Protein AF-P97938-F1 (afdb_monomer_lite)

Secondary structure (DSSP, 8-state):
--HHHHHHHHHHHHH-S---HHHHHHHHHHHT--HHHHHHHT-

Sequence (43 aa):
FSHAQVFELERRFNHQRYLSGPERADLAASLKLTETQVKIWFQ

Organism: Mus musculus (NCBI:txid10090)

Radius of gyration: 9.06 Å; chains: 1; bounding box: 18×20×18 Å

pLDDT: mean 97.91, std 1.35, range [91.81, 98.69]

Structure (mmCIF, N/CA/C/O backbone):
data_AF-P97938-F1
#
_entry.id   AF-P97938-F1
#
loop_
_atom_site.group_PDB
_atom_site.id
_atom_site.type_symbol
_atom_site.label_atom_id
_atom_site.label_alt_id
_atom_site.label_comp_id
_atom_site.label_asym_id
_atom_site.label_entity_id
_atom_site.label_seq_id
_atom_site.pdbx_PDB_ins_code
_atom_site.Cartn_x
_atom_site.Cartn_y
_atom_site.Cartn_z
_atom_site.occupancy
_atom_site.B_iso_or_equiv
_atom_site.auth_seq_id
_atom_site.auth_comp_id
_atom_site.auth_asym_id
_atom_site.auth_atom_id
_atom_site.pdbx_PDB_model_num
ATOM 1 N N . PHE A 1 1 ? 7.748 -6.997 -5.048 1.00 92.62 1 PHE A N 1
ATOM 2 C CA . PHE A 1 1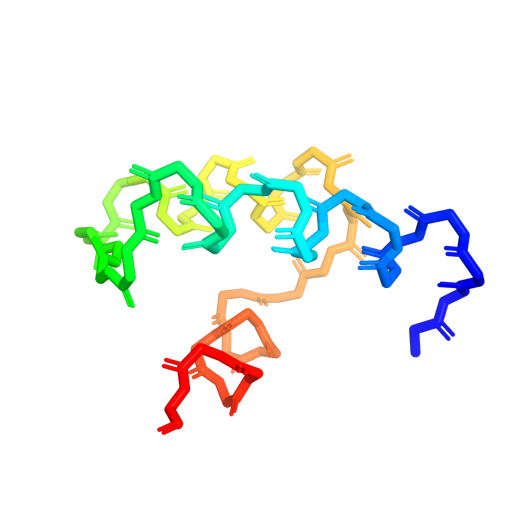 ? 6.617 -6.811 -5.975 1.00 92.62 1 PHE A CA 1
ATOM 3 C C . PHE A 1 1 ? 7.007 -7.369 -7.334 1.00 92.62 1 PHE A C 1
ATOM 5 O O . PHE A 1 1 ? 8.166 -7.229 -7.707 1.00 92.62 1 PHE A O 1
ATOM 12 N N . SER A 1 2 ? 6.096 -8.022 -8.051 1.00 98.25 2 SER A N 1
ATOM 13 C CA . SER A 1 2 ? 6.279 -8.321 -9.475 1.00 98.25 2 SER A CA 1
ATOM 14 C C . SER A 1 2 ? 6.090 -7.052 -10.311 1.00 98.25 2 SER A C 1
ATOM 16 O O . SER A 1 2 ? 5.504 -6.079 -9.837 1.00 98.25 2 SER A O 1
ATOM 18 N N . HIS A 1 3 ? 6.530 -7.067 -11.570 1.00 98.12 3 HIS A N 1
ATOM 19 C CA . HIS A 1 3 ? 6.339 -5.931 -12.478 1.00 98.12 3 HIS A CA 1
ATOM 20 C C . HIS A 1 3 ? 4.855 -5.547 -12.626 1.00 98.12 3 HIS A C 1
ATOM 22 O O . HIS A 1 3 ? 4.510 -4.372 -12.588 1.00 98.12 3 HIS A O 1
ATOM 28 N N . ALA A 1 4 ? 3.962 -6.539 -12.710 1.00 98.25 4 ALA A N 1
ATOM 29 C CA . ALA A 1 4 ? 2.519 -6.303 -12.769 1.00 98.25 4 ALA A CA 1
ATOM 30 C C . ALA A 1 4 ? 1.968 -5.667 -11.478 1.00 98.25 4 ALA A C 1
ATOM 32 O O . ALA A 1 4 ? 1.125 -4.780 -11.546 1.00 98.25 4 ALA A O 1
ATOM 33 N N . GLN A 1 5 ? 2.466 -6.081 -10.305 1.00 98.56 5 GLN A N 1
ATOM 34 C CA . GLN A 1 5 ? 2.072 -5.467 -9.032 1.00 98.56 5 GLN A CA 1
ATOM 35 C C . GLN A 1 5 ? 2.529 -4.006 -8.952 1.00 98.56 5 GLN A C 1
ATOM 37 O O . GLN A 1 5 ? 1.748 -3.163 -8.532 1.00 98.56 5 GLN A O 1
ATOM 42 N N . VAL A 1 6 ? 3.764 -3.699 -9.368 1.00 98.56 6 VAL A N 1
ATOM 43 C CA . VAL A 1 6 ? 4.279 -2.316 -9.379 1.00 98.56 6 VAL A CA 1
ATOM 44 C C . VAL A 1 6 ? 3.465 -1.441 -10.326 1.00 98.56 6 VAL A C 1
ATOM 46 O O . VAL A 1 6 ? 3.020 -0.377 -9.914 1.00 98.56 6 VAL A O 1
ATOM 49 N N . PHE A 1 7 ? 3.193 -1.920 -11.542 1.00 98.44 7 PHE A N 1
ATOM 50 C CA . PHE A 1 7 ? 2.392 -1.183 -12.518 1.00 98.44 7 PHE A CA 1
ATOM 51 C C . PHE A 1 7 ? 1.0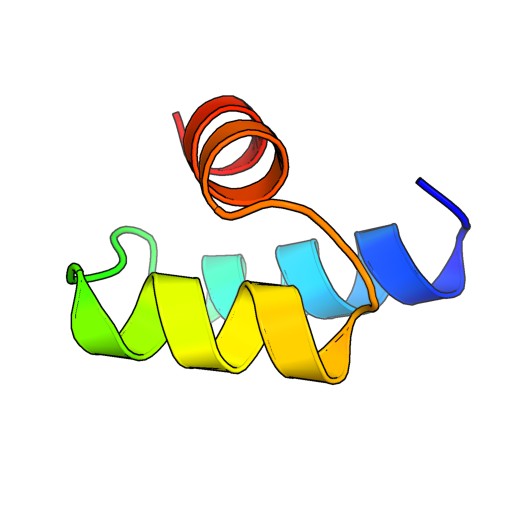11 -0.791 -11.968 1.00 98.44 7 PHE A C 1
ATOM 53 O O . PHE A 1 7 ? 0.587 0.354 -12.116 1.00 98.44 7 PHE A O 1
ATOM 60 N N . GLU A 1 8 ? 0.310 -1.708 -11.293 1.00 98.50 8 GLU A N 1
ATOM 61 C CA . GLU A 1 8 ? -1.000 -1.381 -10.718 1.00 98.50 8 GLU A CA 1
ATOM 62 C C . GLU A 1 8 ? -0.923 -0.471 -9.489 1.00 98.50 8 GLU A C 1
ATOM 64 O O . GLU A 1 8 ? -1.790 0.388 -9.310 1.00 98.50 8 GLU A O 1
ATOM 69 N N . LEU A 1 9 ? 0.123 -0.600 -8.667 1.00 98.62 9 LEU A N 1
ATOM 70 C CA . LEU A 1 9 ? 0.379 0.335 -7.569 1.00 98.62 9 LEU A CA 1
ATOM 71 C C . LEU A 1 9 ? 0.607 1.757 -8.111 1.00 98.62 9 LEU A C 1
ATOM 73 O O . LEU A 1 9 ? -0.041 2.694 -7.647 1.00 98.62 9 LEU A O 1
ATOM 77 N N . GLU A 1 10 ? 1.437 1.914 -9.147 1.00 98.62 10 GLU A N 1
ATOM 78 C CA . GLU A 1 10 ? 1.692 3.192 -9.826 1.00 98.62 10 GLU A CA 1
ATOM 79 C C . GLU A 1 10 ? 0.430 3.766 -10.468 1.00 98.62 10 GLU A C 1
ATOM 81 O O . GLU A 1 10 ? 0.117 4.947 -10.291 1.00 98.62 10 GLU A O 1
ATOM 86 N N . ARG A 1 11 ? -0.339 2.931 -11.176 1.00 98.38 1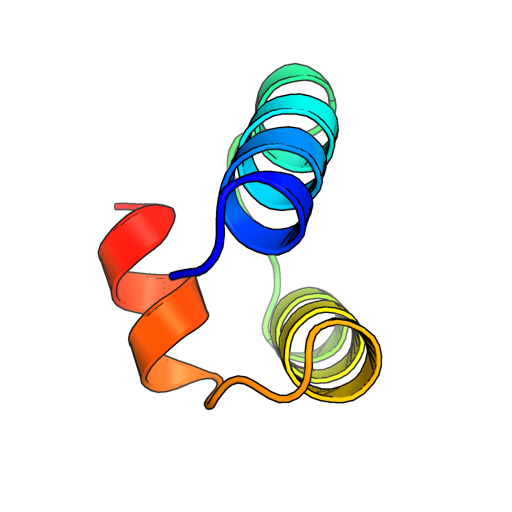1 ARG A N 1
ATOM 87 C CA . ARG A 1 11 ? -1.615 3.331 -11.779 1.00 98.38 11 ARG A CA 1
ATOM 88 C C . ARG A 1 11 ? -2.593 3.836 -10.719 1.00 98.38 11 ARG A C 1
ATOM 90 O O . ARG A 1 11 ? -3.201 4.892 -10.909 1.00 98.38 11 ARG A O 1
ATOM 97 N N . ARG A 1 12 ? -2.738 3.125 -9.596 1.00 98.19 12 ARG A N 1
ATOM 98 C CA . ARG A 1 12 ? -3.619 3.538 -8.495 1.00 98.19 12 ARG A CA 1
ATOM 99 C C . ARG A 1 12 ? -3.117 4.812 -7.818 1.00 98.19 12 ARG A C 1
ATOM 101 O O . ARG A 1 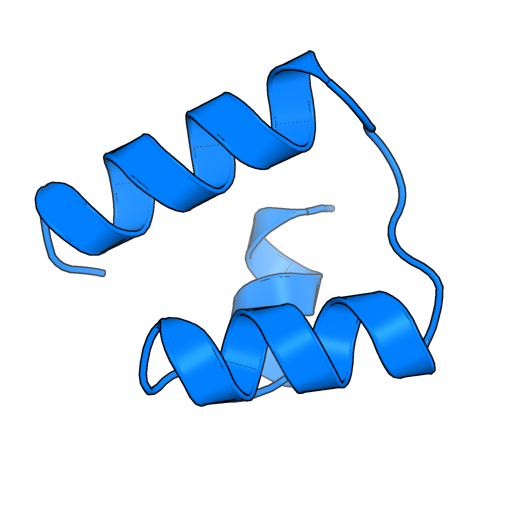12 ? -3.934 5.687 -7.553 1.00 98.19 12 ARG A O 1
ATOM 108 N N . PHE A 1 13 ? -1.812 4.940 -7.589 1.00 98.19 13 PHE A N 1
ATOM 109 C CA . PHE A 1 13 ? -1.196 6.102 -6.943 1.00 98.19 13 PHE A CA 1
ATOM 110 C C . PHE A 1 13 ? -1.309 7.382 -7.770 1.00 98.19 13 PHE A C 1
ATOM 112 O O . PHE A 1 13 ? -1.622 8.443 -7.229 1.00 98.19 13 PHE A O 1
ATOM 119 N N . ASN A 1 14 ? -1.130 7.279 -9.091 1.00 98.12 14 ASN A N 1
ATOM 120 C CA . ASN A 1 14 ? -1.355 8.392 -10.014 1.00 98.12 14 ASN A CA 1
ATOM 121 C C . ASN A 1 14 ? -2.809 8.880 -9.988 1.00 98.12 14 ASN A C 1
ATOM 123 O O . ASN A 1 14 ? -3.058 10.069 -10.169 1.00 98.12 14 ASN A O 1
ATOM 127 N N . HIS A 1 15 ? -3.766 7.982 -9.741 1.00 97.50 15 HIS A N 1
ATOM 128 C CA . HIS A 1 15 ? -5.172 8.347 -9.585 1.00 97.50 15 HIS A CA 1
ATOM 129 C C . HIS A 1 15 ? -5.497 8.877 -8.178 1.00 97.50 15 HIS A C 1
ATOM 131 O O . HIS A 1 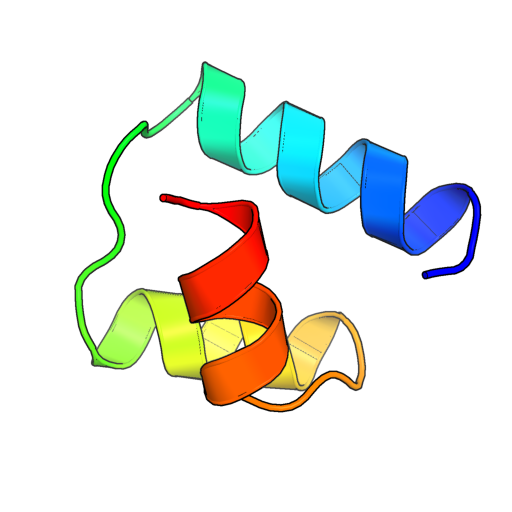15 ? -6.297 9.796 -8.028 1.00 97.50 15 HIS A O 1
ATOM 137 N N . GLN A 1 16 ? -4.888 8.300 -7.140 1.00 96.88 16 GLN A N 1
ATOM 138 C CA . GLN A 1 16 ? -5.159 8.614 -5.742 1.00 96.88 16 GLN A CA 1
ATOM 139 C C . GLN A 1 16 ? -3.909 8.395 -4.887 1.00 96.88 16 GLN A C 1
ATOM 141 O O . GLN A 1 16 ? -3.496 7.264 -4.639 1.00 96.88 16 GLN A O 1
ATOM 146 N N . ARG A 1 17 ? -3.348 9.491 -4.369 1.00 96.25 17 ARG A N 1
ATOM 147 C CA . ARG A 1 17 ? -2.091 9.476 -3.601 1.00 96.25 17 ARG A CA 1
ATOM 148 C C . ARG A 1 17 ? -2.210 8.883 -2.195 1.00 96.25 17 ARG A C 1
ATOM 150 O O . ARG A 1 17 ? -1.201 8.515 -1.610 1.00 96.25 17 ARG A O 1
ATOM 157 N N . TYR A 1 18 ? -3.423 8.801 -1.647 1.00 97.56 18 TYR A N 1
ATOM 158 C CA . TYR A 1 18 ? -3.672 8.329 -0.284 1.00 97.56 18 TYR A CA 1
ATOM 159 C C . TYR A 1 18 ? -4.836 7.350 -0.265 1.00 97.56 18 TYR A C 1
ATOM 161 O O . TYR A 1 18 ? -5.930 7.688 -0.707 1.00 97.56 18 TYR A O 1
ATOM 169 N N . LEU A 1 19 ? -4.615 6.158 0.282 1.00 97.25 19 LEU A N 1
ATOM 170 C CA . LEU A 1 19 ? -5.660 5.152 0.453 1.00 97.25 19 LEU A CA 1
ATOM 171 C C . LEU A 1 19 ? -6.232 5.202 1.870 1.00 97.25 19 LEU A C 1
ATOM 173 O O . LEU A 1 19 ? -5.483 5.249 2.852 1.00 97.25 19 LEU A O 1
ATOM 177 N N . SER A 1 20 ? -7.556 5.115 1.980 1.00 97.81 20 SER A N 1
ATOM 178 C CA . SER A 1 20 ? -8.219 4.769 3.238 1.00 97.81 20 SER A CA 1
ATOM 179 C C . SER A 1 20 ? -7.947 3.306 3.625 1.00 97.81 20 SER A C 1
ATOM 181 O O . SER A 1 20 ? -7.392 2.524 2.851 1.00 97.81 20 SER A O 1
ATOM 183 N N . GLY A 1 21 ? -8.325 2.916 4.848 1.00 97.94 21 GLY A N 1
ATOM 184 C CA . GLY A 1 21 ? -8.192 1.531 5.318 1.00 97.94 21 GLY A CA 1
ATOM 185 C C . GLY A 1 21 ? -8.864 0.502 4.396 1.00 97.94 21 GLY A C 1
ATOM 186 O O . GLY A 1 21 ? -8.172 -0.409 3.945 1.00 97.94 21 GLY A O 1
ATOM 187 N N . PRO A 1 22 ? -10.160 0.663 4.060 1.00 98.31 22 PRO A N 1
ATOM 188 C CA . PRO A 1 22 ? -10.863 -0.254 3.162 1.00 98.31 22 PRO A CA 1
ATOM 189 C C . PRO A 1 22 ? -10.236 -0.334 1.766 1.00 98.31 22 PRO A C 1
ATOM 191 O O . PRO A 1 22 ? -9.933 -1.423 1.293 1.00 98.31 22 PRO A O 1
ATOM 194 N N . GLU A 1 23 ? -9.925 0.807 1.143 1.00 98.25 23 GLU A N 1
ATOM 195 C CA . GLU A 1 23 ? -9.326 0.819 -0.202 1.00 98.25 23 GLU A CA 1
ATOM 196 C C . GLU A 1 23 ? -7.953 0.140 -0.237 1.00 98.25 23 GLU A C 1
ATOM 198 O O . GLU A 1 23 ? -7.584 -0.496 -1.226 1.00 98.25 23 GLU A O 1
ATOM 203 N N . ARG A 1 24 ? -7.178 0.274 0.844 1.00 98.62 24 ARG A N 1
ATOM 204 C CA . ARG A 1 24 ? -5.901 -0.422 0.994 1.00 98.62 24 ARG A CA 1
ATOM 205 C C . ARG A 1 24 ? -6.097 -1.928 1.145 1.00 98.62 24 ARG A C 1
ATOM 207 O O . ARG A 1 24 ? -5.327 -2.674 0.544 1.00 98.62 24 ARG A O 1
ATOM 214 N N . ALA A 1 25 ? -7.087 -2.368 1.921 1.00 98.62 25 ALA A N 1
ATOM 215 C CA . ALA A 1 25 ? -7.414 -3.784 2.070 1.00 98.62 25 ALA A CA 1
ATOM 216 C C . ALA A 1 25 ? -7.829 -4.406 0.727 1.00 98.62 25 ALA A C 1
ATOM 218 O O . ALA A 1 25 ? -7.305 -5.457 0.353 1.00 98.62 25 ALA A O 1
ATOM 219 N N . ASP A 1 26 ? -8.666 -3.712 -0.047 1.00 98.50 26 ASP A N 1
ATOM 220 C CA . ASP A 1 26 ? -9.099 -4.154 -1.377 1.00 98.50 26 ASP A CA 1
ATOM 221 C C . ASP A 1 26 ? -7.923 -4.249 -2.362 1.00 98.50 26 ASP A C 1
ATOM 223 O O . ASP A 1 26 ? -7.756 -5.243 -3.080 1.00 98.50 26 ASP A O 1
ATOM 227 N N . LEU A 1 27 ? -7.049 -3.236 -2.373 1.00 98.25 27 LEU A N 1
ATOM 228 C CA . LEU A 1 27 ? -5.861 -3.238 -3.226 1.00 98.25 27 LEU A CA 1
ATOM 229 C C . LEU A 1 27 ? -4.882 -4.352 -2.829 1.00 98.25 27 LEU A C 1
ATOM 231 O O . LEU A 1 27 ? -4.348 -5.045 -3.694 1.00 98.25 27 LEU A O 1
ATOM 235 N N . ALA A 1 28 ? -4.679 -4.568 -1.529 1.00 98.69 28 ALA A N 1
ATOM 236 C CA . ALA A 1 28 ? -3.840 -5.645 -1.018 1.00 98.69 28 ALA A CA 1
ATOM 237 C C . ALA A 1 28 ? -4.378 -7.022 -1.443 1.00 98.69 28 ALA A C 1
ATOM 239 O O . ALA A 1 28 ? -3.624 -7.840 -1.974 1.00 98.69 28 ALA A O 1
ATOM 240 N N . ALA A 1 29 ? -5.688 -7.246 -1.300 1.00 98.62 29 ALA A N 1
ATOM 241 C CA . ALA A 1 29 ? -6.340 -8.485 -1.709 1.00 98.62 29 ALA A CA 1
ATOM 242 C C . ALA A 1 29 ? -6.205 -8.739 -3.221 1.00 98.62 29 ALA A C 1
ATOM 244 O O . ALA A 1 29 ? -5.788 -9.827 -3.625 1.00 98.62 29 ALA A O 1
ATOM 245 N N . SER A 1 30 ? -6.485 -7.733 -4.059 1.00 98.25 30 SER A N 1
ATOM 246 C CA . SER A 1 30 ? -6.402 -7.863 -5.525 1.00 98.25 30 SER A CA 1
ATOM 247 C C . SER A 1 30 ? -4.982 -8.150 -6.028 1.00 98.25 30 SER A C 1
ATOM 249 O O . SER A 1 30 ? -4.798 -8.946 -6.949 1.00 98.25 30 SER A O 1
ATOM 251 N N . LEU A 1 31 ? -3.967 -7.561 -5.390 1.00 98.31 31 LEU A N 1
ATOM 252 C CA . LEU A 1 31 ? -2.564 -7.739 -5.764 1.00 98.31 31 LEU A CA 1
ATOM 253 C C . LEU A 1 31 ? -1.882 -8.916 -5.059 1.00 98.31 31 LEU A C 1
ATOM 255 O O . LEU A 1 31 ? -0.712 -9.181 -5.343 1.00 98.31 31 LEU A O 1
ATOM 259 N N . LYS A 1 32 ? -2.582 -9.638 -4.171 1.00 98.44 32 LYS A N 1
ATOM 260 C CA . LYS A 1 32 ? -2.012 -10.691 -3.309 1.00 98.44 32 LYS A CA 1
ATOM 261 C C . LYS A 1 32 ? -0.820 -10.179 -2.487 1.00 98.44 32 LYS A C 1
ATOM 263 O O . LYS A 1 32 ? 0.239 -10.804 -2.433 1.00 98.44 32 LYS A O 1
ATOM 268 N N . LEU A 1 33 ? -0.998 -9.010 -1.883 1.00 98.25 33 LEU A N 1
ATOM 269 C CA . LEU A 1 33 ? -0.056 -8.351 -0.981 1.00 98.25 33 LEU A CA 1
ATOM 270 C C . LEU A 1 33 ? -0.684 -8.218 0.407 1.00 98.25 33 LEU A C 1
ATOM 272 O O . LEU A 1 33 ? -1.887 -8.393 0.581 1.00 98.25 33 LEU A O 1
ATOM 276 N N . THR A 1 34 ? 0.122 -7.876 1.406 1.00 98.69 34 THR A N 1
ATOM 277 C CA . THR A 1 34 ? -0.406 -7.463 2.710 1.00 98.69 34 THR A CA 1
ATOM 278 C C . THR A 1 34 ? -0.742 -5.975 2.705 1.00 98.69 34 THR A C 1
ATOM 280 O O . THR A 1 34 ? -0.097 -5.180 2.017 1.00 98.69 34 THR A O 1
ATOM 283 N N . GLU A 1 35 ? -1.707 -5.563 3.532 1.00 98.44 35 GLU A N 1
ATOM 284 C CA . GLU A 1 35 ? -1.995 -4.138 3.742 1.00 98.44 35 GLU A CA 1
ATOM 285 C C . GLU A 1 35 ? -0.745 -3.349 4.148 1.00 98.44 35 GLU A C 1
ATOM 287 O O . GLU A 1 35 ? -0.572 -2.211 3.722 1.00 98.44 35 GLU A O 1
ATOM 292 N N . THR A 1 36 ? 0.157 -3.951 4.930 1.00 98.56 36 THR A N 1
ATOM 293 C CA . THR A 1 36 ? 1.423 -3.321 5.326 1.00 98.56 36 THR A CA 1
ATOM 294 C C . THR A 1 36 ? 2.340 -3.075 4.129 1.00 98.56 36 THR A C 1
ATOM 296 O O . THR A 1 36 ? 2.930 -2.003 4.040 1.00 98.56 36 THR A O 1
ATOM 299 N N . GLN A 1 37 ? 2.445 -4.018 3.186 1.00 98.56 37 GLN A N 1
ATOM 300 C CA . GLN A 1 37 ? 3.237 -3.821 1.965 1.00 98.56 37 GLN A CA 1
ATOM 301 C C . GLN A 1 37 ? 2.671 -2.687 1.107 1.00 98.56 37 GLN A C 1
ATOM 303 O O . GLN A 1 37 ? 3.433 -1.851 0.629 1.00 98.56 37 GLN A O 1
ATOM 308 N N . VAL A 1 38 ? 1.344 -2.629 0.960 1.00 98.38 38 VAL A N 1
ATOM 309 C CA . VAL A 1 38 ? 0.677 -1.532 0.246 1.00 98.38 38 VAL A CA 1
ATOM 310 C C . VAL A 1 38 ? 0.888 -0.206 0.980 1.00 98.38 38 VAL A C 1
ATOM 312 O O . VAL A 1 38 ? 1.228 0.788 0.352 1.00 98.38 38 VAL A O 1
ATOM 315 N N . LYS A 1 39 ? 0.764 -0.187 2.313 1.00 97.88 39 LYS A N 1
ATOM 316 C CA . LYS A 1 39 ? 1.008 1.007 3.133 1.00 97.88 39 LYS A CA 1
ATOM 317 C C . LYS A 1 39 ? 2.424 1.549 2.939 1.00 97.88 39 LYS A C 1
ATOM 319 O O . LYS A 1 39 ? 2.559 2.741 2.721 1.00 97.88 39 LYS A O 1
ATOM 324 N N . ILE A 1 40 ? 3.445 0.694 3.032 1.00 98.19 40 ILE A N 1
ATOM 325 C CA . ILE A 1 40 ? 4.853 1.103 2.887 1.00 98.19 40 ILE A CA 1
ATOM 326 C C . ILE A 1 40 ? 5.112 1.666 1.492 1.00 98.19 40 ILE A C 1
ATOM 328 O O . ILE A 1 40 ? 5.846 2.631 1.358 1.00 98.19 40 ILE A O 1
ATOM 332 N N . TRP A 1 41 ? 4.510 1.076 0.459 1.00 98.31 41 TRP A N 1
ATOM 333 C CA . TRP A 1 41 ? 4.697 1.549 -0.909 1.00 98.31 41 TRP A CA 1
ATOM 334 C C . TRP A 1 41 ? 4.019 2.909 -1.163 1.00 98.31 41 TRP A C 1
ATOM 336 O O . TRP A 1 41 ? 4.536 3.711 -1.928 1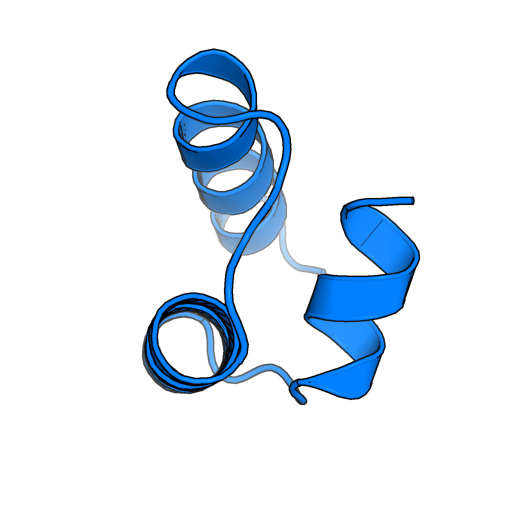.00 98.31 41 TRP A O 1
ATOM 346 N N . PHE A 1 42 ? 2.873 3.176 -0.524 1.00 97.62 42 PHE A N 1
ATOM 347 C CA . PHE A 1 42 ? 2.115 4.431 -0.662 1.00 97.62 42 PHE A CA 1
ATOM 348 C C . PHE A 1 42 ? 2.624 5.596 0.216 1.00 97.62 42 PHE A C 1
ATOM 350 O O . PHE A 1 42 ? 2.061 6.690 0.126 1.00 97.62 42 PHE A O 1
ATOM 357 N N . GLN A 1 43 ? 3.617 5.373 1.086 1.00 91.81 43 GLN A N 1
ATOM 358 C CA . GLN A 1 43 ? 4.258 6.416 1.905 1.00 91.81 43 GLN A CA 1
ATOM 359 C C . GLN A 1 43 ? 5.371 7.122 1.134 1.00 91.81 43 GLN A C 1
ATOM 361 O O . GLN A 1 43 ? 5.415 8.369 1.227 1.00 91.81 43 GLN A O 1
#

InterPro domains:
  IPR001356 Homeodomain [PF00046] (1-43)
  IPR001356 Homeodomain [PS50071] (1-43)
  IPR001356 Homeodomain [SM00389] (1-43)
  IPR001356 Homeodomain [cd00086] (1-43)
  IPR009057 Homedomain-like superfamily [SSF46689] (1-43)
  IPR020479 Homeodomain, metazoa [PR00024] (16-27)
  IPR020479 Homeodomain, metazoa [PR00024] (31-41)
  IPR020479 Homeodomain, metazoa [PR00024] (41-43)
  IPR050394 Homeobox NK-like transcription regulators [PTHR24340] (1-43)

Foldseek 3Di:
DPPVLVVVLVVVCVVPLDDDPVRLVVSCVVSVHDSVVSVVSSD